Protein AF-A0A7E6DP04-F1 (afdb_monomer_lite)

pLDDT: mean 81.35, std 13.86, range [34.22, 95.88]

Foldseek 3Di:
DDDPQFADFCDPLNLVLLVVLLVVLVCCCVPPNLVPPDPVCNVVVVVLVVVLVVLSVVLVVCSVVVVGGTNNVSVVSVVCSQPVPPGPNDPPPVVVSVVSSCVSSVVPVPD

Sequence (111 aa):
MESEVLVKQMDPGRKLKCEFLLLKVYHHLESNIFPNIPHGIYVTKASQYLGKLRKLDIIKKKLIKDNYCKVQDFMEAMNKFFHDPRREKLHLNQREFMENSKKVFAIQETN

Radius of gyration: 15.03 Å; chains: 1; bounding box: 41×28×41 Å

Structure (mmCIF, N/CA/C/O backbone):
data_AF-A0A7E6DP04-F1
#
_entry.id   AF-A0A7E6DP04-F1
#
loop_
_atom_site.group_PDB
_atom_site.id
_atom_site.type_symbol
_atom_site.label_atom_id
_atom_site.label_alt_id
_atom_site.label_comp_id
_atom_site.label_asym_id
_atom_site.label_entity_id
_atom_site.label_seq_id
_atom_site.pdbx_PDB_ins_code
_atom_site.Cartn_x
_atom_site.Cartn_y
_atom_site.Cartn_z
_atom_site.occupancy
_atom_site.B_iso_or_equiv
_atom_site.auth_seq_id
_atom_site.auth_comp_id
_atom_site.auth_asym_id
_atom_site.auth_atom_id
_atom_site.pdbx_PDB_model_num
ATOM 1 N N . MET A 1 1 ? -0.387 18.874 8.336 1.00 43.97 1 MET A N 1
ATOM 2 C CA . MET A 1 1 ? -1.671 18.248 7.953 1.00 43.97 1 MET A CA 1
ATOM 3 C C . MET A 1 1 ? -1.967 17.177 8.988 1.00 43.97 1 MET A C 1
ATOM 5 O O . MET A 1 1 ? -1.720 16.003 8.758 1.00 43.97 1 MET A O 1
ATOM 9 N N . GLU A 1 2 ? -2.398 17.619 10.163 1.00 39.75 2 GLU A N 1
ATOM 10 C CA . GLU A 1 2 ? -2.791 16.765 11.281 1.00 39.75 2 GLU A CA 1
ATOM 11 C C . GLU A 1 2 ? -4.314 16.679 11.232 1.00 39.75 2 GLU A C 1
ATOM 13 O O . GLU A 1 2 ? -5.013 17.606 11.616 1.00 39.75 2 GLU A O 1
ATOM 18 N N . SER A 1 3 ? -4.831 15.629 10.599 1.00 55.81 3 SER A N 1
ATOM 19 C CA . SER A 1 3 ? -6.267 15.352 10.560 1.00 55.81 3 SER A CA 1
ATOM 20 C C . SER A 1 3 ? -6.570 14.343 11.662 1.00 55.81 3 SER A C 1
ATOM 22 O O . SER A 1 3 ? -5.901 13.309 11.724 1.00 55.81 3 SER A O 1
ATOM 24 N N . GLU A 1 4 ? -7.574 14.618 12.501 1.00 56.50 4 GLU A N 1
ATOM 25 C CA . GLU A 1 4 ? -8.061 13.737 13.581 1.00 56.50 4 GLU A CA 1
ATOM 26 C C . GLU A 1 4 ? -8.292 12.286 13.133 1.00 56.50 4 GLU A C 1
ATOM 28 O O . GLU A 1 4 ? -8.192 11.355 13.928 1.00 56.50 4 GLU A O 1
ATOM 33 N N . VAL A 1 5 ? -8.551 12.068 11.841 1.00 58.44 5 VAL A N 1
ATOM 34 C CA . VAL A 1 5 ? -8.697 10.748 11.219 1.00 58.44 5 VAL A CA 1
ATOM 35 C C . VAL A 1 5 ? -7.452 9.870 11.389 1.00 58.44 5 VAL A C 1
ATOM 37 O O . VAL A 1 5 ? -7.585 8.658 11.543 1.00 58.44 5 VAL A O 1
ATOM 40 N N . LEU A 1 6 ? -6.248 10.450 11.372 1.00 60.56 6 LEU A N 1
ATOM 41 C CA . LEU A 1 6 ? -4.995 9.690 11.407 1.00 60.56 6 LEU A CA 1
ATOM 42 C C . LEU A 1 6 ? -4.766 9.032 12.776 1.00 60.56 6 LEU A C 1
ATOM 44 O O . LEU A 1 6 ? -4.272 7.910 12.837 1.00 60.56 6 LEU A O 1
ATOM 48 N N . VAL A 1 7 ? -5.196 9.668 13.869 1.00 69.38 7 VAL A N 1
ATOM 49 C CA . VAL A 1 7 ? -4.953 9.174 15.239 1.00 69.38 7 VAL A CA 1
ATOM 50 C C . VAL A 1 7 ? -5.915 8.036 15.628 1.00 69.38 7 VAL A C 1
ATOM 52 O O . VAL A 1 7 ? -5.726 7.371 16.649 1.00 69.38 7 VAL A O 1
ATOM 55 N N . LYS A 1 8 ? -6.936 7.770 14.804 1.00 80.25 8 LYS A N 1
ATOM 56 C CA . LYS A 1 8 ? -7.973 6.773 15.081 1.00 80.25 8 LYS A CA 1
ATOM 57 C C . LYS A 1 8 ? -7.420 5.338 15.040 1.00 80.25 8 LYS A C 1
ATOM 59 O O . LYS A 1 8 ? -6.596 4.984 14.191 1.00 80.25 8 LYS A O 1
ATOM 64 N N . GLN A 1 9 ? -7.915 4.510 15.963 1.00 88.19 9 GLN A N 1
ATOM 65 C CA . GLN A 1 9 ? -7.626 3.072 16.034 1.00 88.19 9 GLN A CA 1
ATOM 66 C C . GLN A 1 9 ? -8.048 2.366 14.743 1.00 88.19 9 GLN A C 1
ATOM 68 O O . GLN A 1 9 ? -9.028 2.762 14.111 1.00 88.19 9 GLN A O 1
ATOM 73 N N . MET A 1 10 ? -7.330 1.318 14.363 1.00 90.38 10 MET A N 1
ATOM 74 C CA . MET A 1 10 ? -7.615 0.523 13.172 1.00 90.38 10 MET A CA 1
ATOM 75 C C . MET A 1 10 ? -8.777 -0.453 13.425 1.00 90.38 10 MET A C 1
ATOM 77 O O . MET A 1 10 ? -8.575 -1.645 13.627 1.00 90.38 10 MET A O 1
ATOM 81 N N . ASP A 1 11 ? -10.011 0.053 13.432 1.00 89.12 11 ASP A N 1
ATOM 82 C CA . ASP A 1 11 ? -11.208 -0.798 13.434 1.00 89.12 11 ASP A CA 1
ATOM 83 C C . ASP A 1 11 ? -11.430 -1.456 12.053 1.00 89.12 11 ASP A C 1
ATOM 85 O O . ASP A 1 11 ? -10.842 -1.008 11.061 1.00 89.12 11 ASP A O 1
ATOM 89 N N . PRO A 1 12 ? -12.296 -2.483 11.938 1.00 90.31 12 PRO A N 1
ATOM 90 C CA . PRO A 1 12 ? -12.520 -3.193 10.677 1.00 90.31 12 PRO A CA 1
ATOM 91 C C . PRO A 1 12 ? -12.915 -2.293 9.495 1.00 90.31 12 PRO A C 1
ATOM 93 O O . PRO A 1 12 ? -12.462 -2.516 8.372 1.00 90.31 12 PRO A O 1
ATOM 96 N N . GLY A 1 13 ? -13.708 -1.242 9.726 1.00 90.12 13 GLY A N 1
ATOM 97 C CA . GLY A 1 13 ? -14.114 -0.305 8.678 1.00 90.12 13 GLY A CA 1
ATOM 98 C C . GLY A 1 13 ? -12.948 0.553 8.186 1.00 90.12 13 GLY A C 1
ATOM 99 O O . GLY A 1 13 ? -12.785 0.768 6.983 1.00 90.12 13 GLY A O 1
ATOM 100 N N . ARG A 1 14 ? -12.085 1.011 9.099 1.00 90.12 14 ARG A N 1
ATOM 101 C CA . ARG A 1 14 ? -10.854 1.736 8.737 1.00 90.12 14 ARG A CA 1
ATOM 102 C C . ARG A 1 14 ? -9.814 0.822 8.095 1.00 90.12 14 ARG A C 1
ATOM 104 O O . ARG A 1 14 ? -9.176 1.247 7.132 1.00 90.12 14 ARG A O 1
ATOM 111 N N . LYS A 1 15 ? -9.695 -0.429 8.545 1.00 91.88 15 LYS A N 1
ATOM 112 C CA . LYS A 1 15 ? -8.841 -1.441 7.910 1.00 91.88 15 LYS A CA 1
ATOM 113 C C . LYS A 1 15 ? -9.231 -1.635 6.447 1.00 91.88 15 LYS A C 1
ATOM 115 O O . LYS A 1 15 ? -8.370 -1.503 5.582 1.00 91.88 15 LYS A O 1
ATOM 120 N N . LEU A 1 16 ? -10.522 -1.818 6.160 1.00 92.12 16 LEU A N 1
ATOM 121 C CA . LEU A 1 16 ? -11.023 -1.962 4.790 1.00 92.12 16 LEU A CA 1
ATOM 122 C C . LEU A 1 16 ? -10.687 -0.741 3.916 1.00 92.12 16 LEU A C 1
ATOM 124 O O . LEU A 1 16 ? -10.289 -0.875 2.759 1.00 92.12 16 LEU A O 1
ATOM 128 N N . LYS A 1 17 ? -10.782 0.471 4.474 1.00 91.31 17 LYS A N 1
ATOM 129 C CA . LYS A 1 17 ? -10.362 1.704 3.789 1.00 91.31 17 LYS A CA 1
ATOM 130 C C . LYS A 1 17 ? -8.863 1.714 3.480 1.00 91.31 17 LYS A C 1
ATOM 132 O O . LYS A 1 17 ? -8.475 2.080 2.371 1.00 91.31 17 LYS A O 1
ATOM 137 N N . CYS A 1 18 ? -8.019 1.299 4.423 1.00 92.69 18 CYS A N 1
ATOM 138 C CA . CYS A 1 18 ? -6.579 1.152 4.201 1.00 92.69 18 CYS A CA 1
ATOM 139 C C . CYS A 1 18 ? -6.268 0.086 3.137 1.00 92.69 18 CYS A C 1
ATOM 141 O O . CYS A 1 18 ? -5.420 0.320 2.275 1.00 92.69 18 CYS A O 1
ATOM 143 N N . GLU A 1 19 ? -6.974 -1.046 3.148 1.00 93.62 19 GLU A N 1
ATOM 144 C CA . GLU A 1 19 ? -6.845 -2.108 2.141 1.00 93.62 19 GLU A CA 1
ATOM 145 C C . GLU A 1 19 ? -7.227 -1.597 0.750 1.00 93.62 19 GLU A C 1
ATOM 147 O O . GLU A 1 19 ? -6.494 -1.811 -0.215 1.00 93.62 19 GLU A O 1
ATOM 152 N N . PHE A 1 20 ? -8.317 -0.836 0.653 1.00 91.81 20 PHE A N 1
ATOM 153 C CA . PHE A 1 20 ? -8.747 -0.205 -0.590 1.00 91.81 20 PHE A CA 1
ATOM 154 C C . PHE A 1 20 ? -7.724 0.814 -1.115 1.00 91.81 20 PHE A C 1
ATOM 156 O O . PHE A 1 20 ? -7.400 0.823 -2.304 1.00 91.81 20 PHE A O 1
ATOM 163 N N . LEU A 1 21 ? -7.163 1.654 -0.240 1.00 91.50 21 LEU A N 1
ATOM 164 C CA . LEU A 1 21 ? -6.102 2.594 -0.615 1.00 91.50 21 LEU A CA 1
ATOM 165 C C . LEU A 1 21 ? -4.849 1.870 -1.113 1.00 91.50 21 LEU A C 1
ATOM 167 O O . LEU A 1 21 ? -4.240 2.296 -2.095 1.00 91.50 21 LEU A O 1
ATOM 171 N N . LEU A 1 22 ? -4.479 0.769 -0.461 1.00 92.75 22 LEU A N 1
ATOM 172 C CA . LEU A 1 22 ? -3.360 -0.066 -0.876 1.00 92.75 22 LEU A CA 1
ATOM 173 C C . LEU A 1 22 ? -3.618 -0.701 -2.251 1.00 92.75 22 LEU A C 1
ATOM 175 O O . LEU A 1 22 ? -2.734 -0.683 -3.107 1.00 92.75 22 LEU A O 1
ATOM 179 N N . LEU A 1 23 ? -4.835 -1.198 -2.491 1.00 92.31 23 LEU A N 1
ATOM 180 C CA . LEU A 1 23 ? -5.245 -1.769 -3.773 1.00 92.31 23 LEU A CA 1
ATOM 181 C C . LEU A 1 23 ? -5.138 -0.755 -4.917 1.00 92.31 23 LEU A C 1
ATOM 183 O O . LEU A 1 23 ? -4.634 -1.106 -5.980 1.00 92.31 23 LEU A O 1
ATOM 187 N N . LYS A 1 24 ? -5.524 0.512 -4.705 1.00 89.44 24 LYS A N 1
ATOM 188 C CA . LYS A 1 24 ? -5.353 1.562 -5.727 1.00 89.44 24 LYS A CA 1
ATOM 189 C C . LYS A 1 24 ? -3.894 1.731 -6.160 1.00 89.44 24 LYS A C 1
ATOM 191 O O . LYS A 1 24 ? -3.627 1.966 -7.335 1.00 89.44 24 LYS A O 1
ATOM 196 N N . VAL A 1 25 ? -2.948 1.589 -5.231 1.00 89.25 25 VAL A N 1
ATOM 197 C CA . VAL A 1 25 ? -1.513 1.680 -5.542 1.00 89.25 25 VAL A CA 1
ATOM 198 C C . VAL A 1 25 ? -1.047 0.479 -6.364 1.00 89.25 25 VAL A C 1
ATOM 200 O O . VAL A 1 25 ? -0.327 0.671 -7.343 1.00 89.25 25 VAL A O 1
ATOM 203 N N . TYR A 1 26 ? -1.481 -0.738 -6.016 1.00 89.50 26 TYR A N 1
ATOM 204 C CA . TYR A 1 26 ? -1.224 -1.928 -6.839 1.00 89.50 26 TYR A CA 1
ATOM 205 C C . TYR A 1 26 ? -1.804 -1.771 -8.245 1.00 89.50 26 TYR A C 1
ATOM 207 O O . TYR A 1 26 ? -1.086 -1.949 -9.224 1.00 89.50 26 TYR A O 1
ATOM 215 N N . HIS A 1 27 ? -3.062 -1.340 -8.345 1.00 88.38 27 HIS A N 1
ATOM 216 C CA . HIS A 1 27 ? -3.735 -1.135 -9.622 1.00 88.38 27 HIS A CA 1
ATOM 217 C C . HIS A 1 27 ? -2.998 -0.132 -10.519 1.00 88.38 27 HIS A C 1
ATOM 219 O O . HIS A 1 27 ? -2.825 -0.397 -11.705 1.00 88.38 27 HIS A O 1
ATOM 225 N N . HIS A 1 28 ? -2.509 0.988 -9.970 1.00 85.06 28 HIS A N 1
ATOM 226 C CA . HIS A 1 28 ? -1.718 1.955 -10.743 1.00 85.06 28 HIS A CA 1
ATOM 227 C C . HIS A 1 28 ? -0.403 1.358 -11.247 1.00 85.06 28 HIS A C 1
ATOM 229 O O . HIS A 1 28 ? 0.000 1.601 -12.382 1.00 85.06 28 HIS A O 1
ATOM 235 N N . LEU A 1 29 ? 0.276 0.558 -10.423 1.00 84.56 29 LEU A N 1
ATOM 236 C CA . LEU A 1 29 ? 1.493 -0.130 -10.847 1.00 84.56 29 LEU A CA 1
ATOM 237 C C . LEU A 1 29 ? 1.207 -1.102 -11.999 1.00 84.56 29 LEU A C 1
ATOM 239 O O . LEU A 1 29 ? 1.894 -1.053 -13.018 1.00 84.56 29 LEU A O 1
ATOM 243 N N . GLU A 1 30 ? 0.187 -1.942 -11.850 1.00 87.06 30 GLU A N 1
ATOM 244 C CA . GLU A 1 30 ? -0.175 -2.993 -12.808 1.00 87.06 30 GLU A CA 1
ATOM 245 C C . GLU A 1 30 ? -0.782 -2.458 -14.104 1.00 87.06 30 GLU A C 1
ATOM 247 O O . GLU A 1 30 ? -0.464 -2.971 -15.170 1.00 87.06 30 GLU A O 1
ATOM 252 N N . SER A 1 31 ? -1.611 -1.417 -14.028 1.00 86.94 31 SER A N 1
ATOM 253 C CA . SER A 1 31 ? -2.378 -0.923 -15.181 1.00 86.94 31 SER A CA 1
ATOM 254 C C . SER A 1 31 ? -1.701 0.246 -15.889 1.00 86.94 31 SER A C 1
ATOM 256 O O . SER A 1 31 ? -1.858 0.395 -17.096 1.00 86.94 31 SER A O 1
ATOM 258 N N . ASN A 1 32 ? -0.922 1.061 -15.164 1.00 84.69 32 ASN A N 1
ATOM 259 C CA . ASN A 1 32 ? -0.311 2.269 -15.725 1.00 84.69 32 ASN A CA 1
ATOM 260 C C . ASN A 1 32 ? 1.213 2.193 -15.813 1.00 84.69 32 ASN A C 1
ATOM 262 O O . ASN A 1 32 ? 1.779 2.737 -16.753 1.00 84.69 32 ASN A O 1
ATOM 266 N N . ILE A 1 33 ? 1.909 1.567 -14.860 1.00 85.00 33 ILE A N 1
ATOM 267 C CA . ILE A 1 33 ? 3.379 1.566 -14.880 1.00 85.00 33 ILE A CA 1
ATOM 268 C C . ILE A 1 33 ? 3.915 0.421 -15.733 1.00 85.00 33 ILE A C 1
ATOM 270 O O . ILE A 1 33 ? 4.560 0.695 -16.739 1.00 85.00 33 ILE A O 1
ATOM 274 N N . PHE A 1 34 ? 3.652 -0.838 -15.367 1.00 86.31 34 PHE A N 1
ATOM 275 C CA . PHE A 1 34 ? 4.238 -1.998 -16.053 1.00 86.31 34 PHE A CA 1
ATOM 276 C C . PHE A 1 34 ? 3.942 -2.062 -17.562 1.00 86.31 34 PHE A C 1
ATOM 278 O O . PHE A 1 34 ? 4.892 -2.292 -18.313 1.00 86.31 34 PHE A O 1
ATOM 285 N N . PRO A 1 35 ? 2.706 -1.808 -18.038 1.00 89.38 35 PRO A N 1
ATOM 286 C CA . PRO A 1 35 ? 2.392 -1.877 -19.467 1.00 89.38 35 PRO A CA 1
ATOM 287 C C . PRO A 1 35 ? 3.070 -0.779 -20.294 1.00 89.38 35 PRO A C 1
ATOM 289 O O . PRO A 1 35 ? 3.322 -0.971 -21.478 1.00 89.38 35 PRO A O 1
ATOM 292 N N . ASN A 1 36 ? 3.395 0.359 -19.672 1.00 88.44 36 ASN A N 1
ATOM 293 C CA . ASN A 1 36 ? 3.989 1.515 -20.345 1.00 88.44 36 ASN A CA 1
ATOM 294 C C . ASN A 1 36 ? 5.526 1.532 -20.284 1.00 88.44 36 ASN A C 1
ATOM 296 O O . ASN A 1 36 ? 6.153 2.506 -20.703 1.00 88.44 36 ASN A O 1
ATOM 300 N N . ILE A 1 37 ? 6.162 0.477 -19.763 1.00 88.19 37 ILE A N 1
ATOM 301 C CA . ILE A 1 37 ? 7.621 0.357 -19.790 1.00 88.19 37 ILE A CA 1
ATOM 302 C C . ILE A 1 37 ? 8.068 0.014 -21.222 1.00 88.19 37 ILE A C 1
ATOM 304 O O . ILE A 1 37 ? 7.643 -1.012 -21.755 1.00 88.19 37 ILE A O 1
ATOM 308 N N . PRO A 1 38 ? 8.978 0.791 -21.840 1.00 90.88 38 PRO A N 1
ATOM 309 C CA . PRO A 1 38 ? 9.476 0.474 -23.174 1.00 90.88 38 PRO A CA 1
ATOM 310 C C . PRO A 1 38 ? 10.183 -0.885 -23.215 1.00 90.88 38 PRO A C 1
ATOM 312 O O . PRO A 1 38 ? 11.034 -1.178 -22.370 1.00 90.88 38 PRO A O 1
ATOM 315 N N . HIS A 1 39 ? 9.886 -1.684 -24.243 1.00 91.44 39 HIS A N 1
ATOM 316 C CA . HIS A 1 39 ? 10.363 -3.065 -24.365 1.00 91.44 39 HIS A CA 1
ATOM 317 C C . HIS A 1 39 ? 11.891 -3.197 -24.228 1.00 91.44 39 HIS A C 1
ATOM 319 O O . HIS A 1 39 ? 12.377 -4.043 -23.481 1.00 91.44 39 HIS A O 1
ATOM 325 N N . GLY A 1 40 ? 12.660 -2.308 -24.870 1.00 94.38 40 GLY A N 1
ATOM 326 C CA . GLY A 1 40 ? 14.130 -2.352 -24.866 1.00 94.38 40 GLY A CA 1
ATOM 327 C C . GLY A 1 40 ? 14.791 -2.178 -23.492 1.00 94.38 40 GLY A C 1
ATOM 328 O O . GLY A 1 40 ? 15.948 -2.546 -23.324 1.00 94.38 40 GLY A O 1
ATOM 329 N N . ILE A 1 41 ? 14.068 -1.653 -22.497 1.00 90.94 41 ILE A N 1
ATOM 330 C CA . ILE A 1 41 ? 14.567 -1.469 -21.124 1.00 90.94 41 ILE A CA 1
ATOM 331 C C . ILE A 1 41 ? 13.708 -2.199 -20.084 1.00 90.94 41 ILE A C 1
ATOM 333 O O . ILE A 1 41 ? 13.863 -1.960 -18.880 1.00 90.94 41 ILE A O 1
ATOM 337 N N . TYR A 1 42 ? 12.808 -3.083 -20.531 1.00 89.50 42 TYR A N 1
ATOM 338 C CA . TYR A 1 42 ? 11.783 -3.684 -19.683 1.00 89.50 42 TYR A CA 1
ATOM 339 C C . TYR A 1 42 ? 12.376 -4.421 -18.487 1.00 89.50 42 TYR A C 1
ATOM 341 O O . TYR A 1 42 ? 12.024 -4.119 -17.352 1.00 89.50 42 TYR A O 1
ATOM 349 N N . VAL A 1 43 ? 13.332 -5.325 -18.714 1.00 89.00 43 VAL A N 1
ATOM 350 C CA . VAL A 1 43 ? 13.947 -6.140 -17.651 1.00 89.00 43 VAL A CA 1
ATOM 351 C C . VAL A 1 43 ? 14.576 -5.264 -16.564 1.00 89.00 43 VAL A C 1
ATOM 353 O O . VAL A 1 43 ? 14.364 -5.498 -15.371 1.00 89.00 43 VAL A O 1
ATOM 356 N N . THR A 1 44 ? 15.298 -4.215 -16.961 1.00 88.12 44 THR A N 1
ATOM 357 C CA . THR A 1 44 ? 15.961 -3.286 -16.038 1.00 88.12 44 THR A CA 1
ATOM 358 C C . THR A 1 44 ? 14.941 -2.514 -15.203 1.00 88.12 44 THR A C 1
ATOM 360 O O . THR A 1 44 ? 15.024 -2.505 -13.972 1.00 88.12 44 THR A O 1
ATOM 363 N N . LYS A 1 45 ? 13.938 -1.908 -15.849 1.00 84.88 45 LYS A N 1
ATOM 364 C CA . LYS A 1 45 ? 12.894 -1.121 -15.173 1.00 84.88 45 LYS A CA 1
ATOM 365 C C . LYS A 1 45 ? 11.986 -1.994 -14.306 1.00 84.88 45 LYS A C 1
ATOM 367 O O . LYS A 1 45 ? 11.744 -1.670 -13.144 1.00 84.88 45 LYS A O 1
ATOM 372 N N . ALA A 1 46 ? 11.548 -3.143 -14.814 1.00 84.75 46 ALA A N 1
ATOM 373 C CA . ALA A 1 46 ? 10.729 -4.097 -14.074 1.00 84.75 46 ALA A CA 1
ATOM 374 C C . ALA A 1 46 ? 11.455 -4.602 -12.817 1.00 84.75 46 ALA A C 1
ATOM 376 O O . ALA A 1 46 ? 10.855 -4.653 -11.745 1.00 84.75 46 ALA A O 1
ATOM 377 N N . SER A 1 47 ? 12.763 -4.874 -12.898 1.00 85.12 47 SER A N 1
ATOM 378 C CA . SER A 1 47 ? 13.577 -5.267 -11.735 1.00 85.12 47 SER A CA 1
ATOM 379 C C . SER A 1 47 ? 13.651 -4.169 -10.666 1.00 85.12 47 SER A C 1
ATOM 381 O O . SER A 1 47 ? 13.586 -4.447 -9.463 1.00 85.12 47 SER A O 1
ATOM 383 N N . GLN A 1 48 ? 13.734 -2.901 -11.077 1.00 82.19 48 GLN A N 1
ATOM 384 C CA . GLN A 1 48 ? 13.690 -1.765 -10.153 1.00 82.19 48 GLN A CA 1
ATOM 385 C C . GLN A 1 48 ? 12.323 -1.659 -9.458 1.00 82.19 48 GLN A C 1
ATOM 387 O O . GLN A 1 48 ? 12.273 -1.481 -8.231 1.00 82.19 48 GLN A O 1
ATOM 392 N N . TYR A 1 49 ? 11.230 -1.831 -10.213 1.00 81.50 49 TYR A N 1
ATOM 393 C CA . TYR A 1 49 ? 9.861 -1.821 -9.688 1.00 81.50 49 TYR A CA 1
ATOM 394 C C . TYR A 1 49 ? 9.547 -3.025 -8.802 1.00 81.50 49 TYR A C 1
ATOM 396 O O . TYR A 1 49 ? 8.863 -2.862 -7.793 1.00 81.50 49 TYR A O 1
ATOM 404 N N . LEU A 1 50 ? 10.125 -4.197 -9.074 1.00 83.50 50 LEU A N 1
ATOM 405 C CA . LEU A 1 50 ? 9.956 -5.391 -8.247 1.00 83.50 50 LEU A CA 1
ATOM 406 C C . LEU A 1 50 ? 10.403 -5.150 -6.801 1.00 83.50 50 LEU A C 1
ATOM 408 O O . LEU A 1 50 ? 9.737 -5.561 -5.853 1.00 83.50 50 LEU A O 1
ATOM 412 N N . GLY A 1 51 ? 11.506 -4.427 -6.596 1.00 81.81 51 GLY A N 1
ATOM 413 C CA . GLY A 1 51 ? 11.931 -4.083 -5.239 1.00 81.81 51 GLY A CA 1
ATOM 414 C C . GLY A 1 51 ? 10.993 -3.097 -4.529 1.00 81.81 51 GLY A C 1
ATOM 415 O O .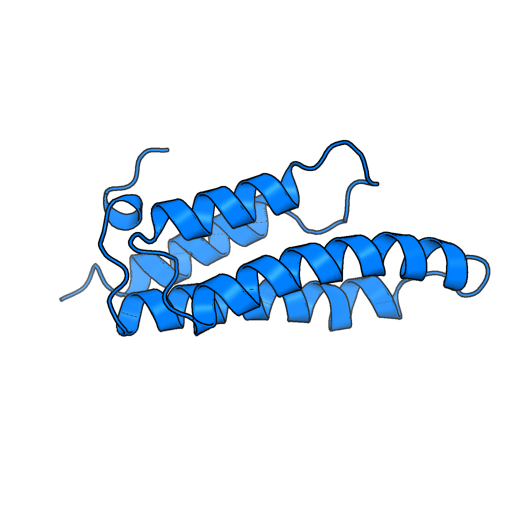 GLY A 1 51 ? 10.915 -3.125 -3.302 1.00 81.81 51 GLY A O 1
ATOM 416 N N . LYS A 1 52 ? 10.248 -2.264 -5.268 1.00 80.31 52 LYS A N 1
ATOM 417 C CA . LYS A 1 52 ? 9.184 -1.427 -4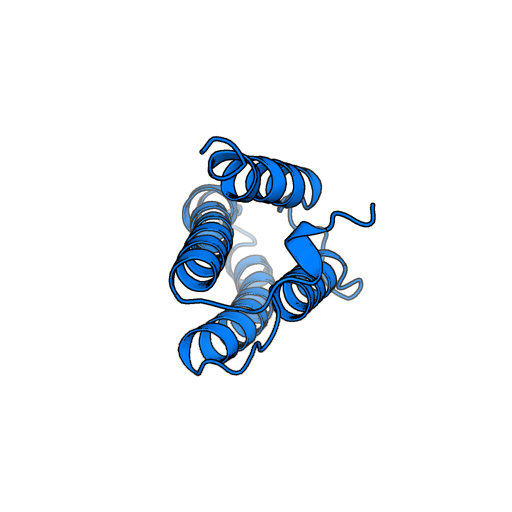.694 1.00 80.31 52 LYS A CA 1
ATOM 418 C C . LYS A 1 52 ? 7.930 -2.244 -4.388 1.00 80.31 52 LYS A C 1
ATOM 420 O O . LYS A 1 52 ? 7.399 -2.099 -3.289 1.00 80.31 52 LYS A O 1
ATOM 425 N N . LEU A 1 53 ? 7.540 -3.170 -5.266 1.00 86.69 53 LEU A N 1
ATOM 426 C CA . LEU A 1 53 ? 6.476 -4.136 -4.980 1.00 86.69 53 LEU A CA 1
ATOM 427 C C . LEU A 1 53 ? 6.764 -4.907 -3.691 1.00 86.69 53 LEU A C 1
ATOM 429 O O . LEU A 1 53 ? 5.903 -4.950 -2.827 1.00 86.69 53 LEU A O 1
ATOM 433 N N . ARG A 1 54 ? 7.994 -5.396 -3.474 1.00 89.25 54 ARG A N 1
ATOM 434 C CA . ARG A 1 54 ? 8.367 -6.078 -2.216 1.00 89.25 54 ARG A CA 1
ATOM 435 C C . ARG A 1 54 ? 8.103 -5.235 -0.962 1.00 89.25 54 ARG A C 1
ATOM 437 O O . ARG A 1 54 ? 7.695 -5.780 0.058 1.00 89.25 54 ARG A O 1
ATOM 444 N N . LYS A 1 55 ? 8.321 -3.916 -1.011 1.00 88.00 55 LYS A N 1
ATOM 445 C CA . LYS A 1 55 ? 8.011 -3.019 0.119 1.00 88.00 55 LYS A CA 1
ATOM 446 C C . LYS A 1 55 ? 6.511 -2.856 0.319 1.00 88.00 55 LYS A C 1
ATOM 448 O O . LYS A 1 55 ? 6.043 -2.914 1.453 1.00 88.00 55 LYS A O 1
ATOM 453 N N . LEU A 1 56 ? 5.773 -2.688 -0.775 1.00 91.19 56 LEU A N 1
ATOM 454 C CA . LEU A 1 56 ? 4.315 -2.631 -0.748 1.00 91.19 56 LEU A CA 1
ATOM 455 C C . LEU A 1 56 ? 3.719 -3.941 -0.203 1.00 91.19 56 LEU A C 1
ATOM 457 O O . LEU A 1 56 ? 2.741 -3.925 0.538 1.00 91.19 56 LEU A O 1
ATOM 461 N N . ASP A 1 57 ? 4.368 -5.067 -0.488 1.00 93.31 57 ASP A N 1
ATOM 462 C CA . ASP A 1 57 ? 3.983 -6.398 -0.028 1.00 93.31 57 ASP A CA 1
ATOM 463 C C . ASP A 1 57 ? 4.253 -6.591 1.475 1.00 93.31 57 ASP A C 1
ATOM 465 O O . ASP A 1 57 ? 3.474 -7.226 2.186 1.00 93.31 57 ASP A O 1
ATOM 469 N N . ILE A 1 58 ? 5.310 -5.967 2.008 1.00 94.44 58 ILE A N 1
ATOM 470 C CA . ILE A 1 58 ? 5.545 -5.884 3.459 1.00 94.44 58 ILE A CA 1
ATOM 471 C C . ILE A 1 58 ? 4.432 -5.075 4.138 1.00 94.44 58 ILE A C 1
ATOM 473 O O . ILE A 1 58 ? 3.923 -5.505 5.174 1.00 94.44 58 ILE A O 1
ATOM 477 N N . ILE A 1 59 ? 4.031 -3.936 3.562 1.00 94.62 59 ILE A N 1
ATOM 478 C CA . ILE A 1 59 ? 2.920 -3.119 4.081 1.00 94.62 59 ILE A CA 1
ATOM 479 C C . ILE A 1 59 ? 1.617 -3.927 4.048 1.00 94.62 59 ILE A C 1
ATOM 481 O O . ILE A 1 59 ? 0.932 -4.017 5.064 1.00 94.62 59 ILE A O 1
ATOM 485 N N . LYS A 1 60 ? 1.325 -4.598 2.927 1.00 95.69 60 LYS A N 1
ATOM 486 C CA . LYS A 1 60 ? 0.176 -5.504 2.770 1.00 95.69 60 LYS A CA 1
ATOM 487 C C . LYS A 1 60 ? 0.139 -6.569 3.862 1.00 95.69 60 LYS A C 1
ATOM 489 O O . LYS A 1 60 ? -0.876 -6.731 4.531 1.00 95.69 60 LYS A O 1
ATOM 494 N N . LYS A 1 61 ? 1.253 -7.273 4.081 1.00 95.88 61 LYS A N 1
ATOM 495 C CA . LYS A 1 61 ? 1.351 -8.321 5.110 1.00 95.88 61 LYS A CA 1
ATOM 496 C C . LYS A 1 61 ? 1.120 -7.771 6.514 1.00 95.88 61 LYS A C 1
ATO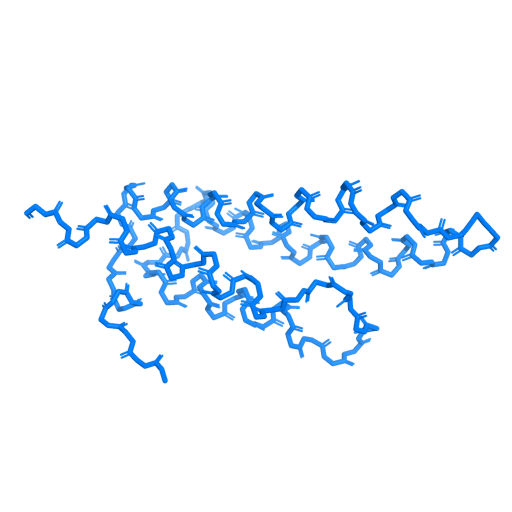M 498 O O . LYS A 1 61 ? 0.464 -8.438 7.306 1.00 95.88 61 LYS A O 1
ATOM 503 N N . LYS A 1 62 ? 1.643 -6.581 6.828 1.00 94.94 62 LYS A N 1
ATOM 504 C CA . LYS A 1 62 ? 1.400 -5.926 8.122 1.00 94.94 62 LYS A CA 1
ATOM 505 C C . LYS A 1 62 ? -0.068 -5.544 8.302 1.00 94.94 62 LYS A C 1
ATOM 507 O O . LYS A 1 62 ? -0.598 -5.759 9.383 1.00 94.94 62 LYS A O 1
ATOM 512 N N . LEU A 1 63 ? -0.714 -5.046 7.250 1.00 93.94 63 LEU A N 1
ATOM 513 C CA . LEU A 1 63 ? -2.129 -4.686 7.279 1.00 93.94 63 LEU A CA 1
ATOM 514 C C . LEU A 1 63 ? -3.028 -5.908 7.489 1.00 93.94 63 LEU A C 1
ATOM 516 O O . LEU A 1 63 ? -3.887 -5.883 8.360 1.00 93.94 63 LEU A O 1
ATOM 520 N N . ILE A 1 64 ? -2.782 -7.001 6.761 1.00 90.88 64 ILE A N 1
ATOM 521 C CA . ILE A 1 64 ? -3.572 -8.236 6.884 1.00 90.88 64 ILE A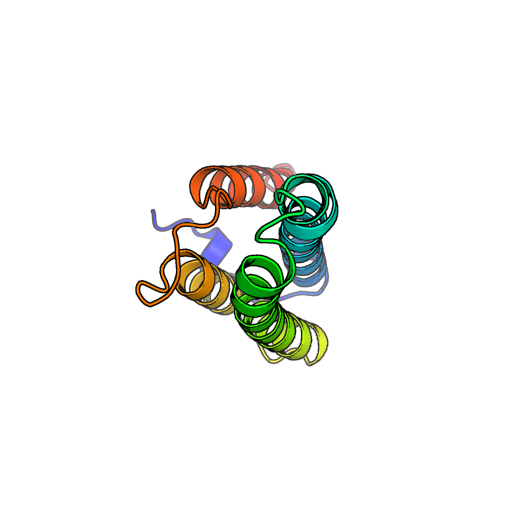 CA 1
ATOM 522 C C . ILE A 1 64 ? -3.422 -8.858 8.277 1.00 90.88 64 ILE A C 1
ATOM 524 O O . ILE A 1 64 ? -4.417 -9.298 8.842 1.00 90.88 64 ILE A O 1
ATOM 528 N N . LYS A 1 65 ? -2.201 -8.867 8.830 1.00 92.31 65 LYS A N 1
ATOM 529 C CA . LYS A 1 65 ? -1.884 -9.429 10.155 1.00 92.31 65 LYS A CA 1
ATOM 530 C C . LYS A 1 65 ? -2.288 -8.539 11.339 1.00 92.31 65 LYS A C 1
ATOM 532 O O . LYS A 1 65 ? -1.868 -8.829 12.450 1.00 92.31 65 LYS A O 1
ATOM 537 N N . ASP A 1 66 ? -3.020 -7.450 11.103 1.00 82.50 66 ASP A N 1
ATOM 538 C CA . ASP A 1 66 ? -3.437 -6.497 12.144 1.00 82.50 66 ASP A CA 1
ATOM 539 C C . ASP A 1 66 ? -2.267 -5.864 12.920 1.00 82.50 66 ASP A C 1
ATOM 541 O O . ASP A 1 66 ? -2.402 -5.419 14.054 1.00 82.50 66 ASP A O 1
ATOM 545 N N . ASN A 1 67 ? -1.102 -5.744 12.276 1.00 87.00 67 ASN A N 1
ATOM 546 C CA . ASN A 1 67 ? 0.098 -5.150 12.875 1.00 87.00 67 ASN A CA 1
ATOM 547 C C . ASN A 1 67 ? 0.116 -3.611 12.802 1.00 87.00 67 ASN A C 1
ATOM 549 O O . ASN A 1 67 ? 1.148 -2.995 13.078 1.00 87.00 67 ASN A O 1
ATOM 553 N N . TYR A 1 68 ? -0.985 -2.989 12.381 1.00 91.94 68 TYR A N 1
ATOM 554 C CA . TYR A 1 68 ? -1.176 -1.543 12.415 1.00 91.94 68 TYR A CA 1
ATOM 555 C C . TYR A 1 68 ? -2.282 -1.221 13.413 1.00 91.94 68 TYR A C 1
ATOM 557 O O . TYR A 1 68 ? -3.457 -1.376 13.098 1.00 91.94 68 TYR A O 1
ATOM 565 N N . CYS A 1 69 ? -1.903 -0.755 14.604 1.00 89.19 69 CYS A N 1
ATOM 566 C CA . CYS A 1 69 ? -2.863 -0.390 15.645 1.00 89.19 69 CYS A CA 1
ATOM 567 C C . CYS A 1 69 ? -3.631 0.888 15.280 1.00 89.19 69 CYS A C 1
ATOM 569 O O . CYS A 1 69 ? -4.802 1.026 15.622 1.00 89.19 69 CYS A O 1
ATOM 571 N N . LYS A 1 70 ? -2.997 1.828 14.563 1.00 90.94 70 LYS A N 1
ATOM 572 C CA . LYS A 1 70 ? -3.615 3.093 14.138 1.00 90.94 70 LYS A CA 1
ATOM 573 C C . LYS A 1 70 ? -3.535 3.290 12.629 1.00 90.94 70 LYS A C 1
ATOM 575 O O . LYS A 1 70 ? -2.598 2.836 11.971 1.00 90.94 70 LYS A O 1
ATOM 580 N N . VAL A 1 71 ? -4.481 4.059 12.085 1.00 89.50 71 VAL A N 1
ATOM 581 C CA . VAL A 1 71 ? -4.458 4.478 10.670 1.00 89.50 71 VAL A CA 1
ATOM 582 C C . VAL A 1 71 ? -3.179 5.260 10.348 1.00 89.50 71 VAL A C 1
ATOM 584 O O . VAL A 1 71 ? -2.590 5.061 9.286 1.00 89.50 71 VAL A O 1
ATOM 587 N N . GLN A 1 72 ? -2.701 6.097 11.274 1.00 88.62 72 GLN A N 1
ATOM 588 C CA . GLN A 1 72 ? -1.448 6.843 11.133 1.00 88.62 72 GLN A CA 1
ATOM 589 C C . GLN A 1 72 ? -0.244 5.942 10.851 1.00 88.62 72 GLN A C 1
ATOM 591 O O . GLN A 1 72 ? 0.558 6.289 9.990 1.00 88.62 72 GLN A O 1
ATOM 596 N N . ASP A 1 73 ? -0.140 4.779 11.498 1.00 91.69 73 ASP A N 1
ATOM 597 C CA . ASP A 1 73 ? 1.001 3.872 11.323 1.00 91.69 73 ASP A CA 1
ATOM 598 C C . ASP A 1 73 ? 1.055 3.319 9.886 1.00 91.69 73 ASP A C 1
ATOM 600 O O . ASP A 1 73 ? 2.119 3.238 9.261 1.00 91.69 73 ASP A O 1
ATOM 604 N N . PHE A 1 74 ? -0.114 2.984 9.328 1.00 93.00 74 PHE A N 1
ATOM 605 C CA . PHE A 1 74 ? -0.255 2.603 7.923 1.00 93.00 74 PHE A CA 1
ATOM 606 C C . PHE A 1 74 ? 0.085 3.776 6.994 1.00 93.00 74 PHE A C 1
ATOM 608 O O . PHE A 1 74 ? 0.855 3.615 6.045 1.00 93.00 74 PHE A O 1
ATOM 615 N N . MET A 1 75 ? -0.450 4.966 7.276 1.00 89.88 75 MET A N 1
ATOM 616 C CA . MET A 1 75 ? -0.224 6.158 6.455 1.00 89.88 75 MET A CA 1
ATOM 617 C C . MET A 1 75 ? 1.247 6.578 6.446 1.00 89.88 75 MET A C 1
ATOM 619 O O . MET A 1 75 ? 1.770 6.947 5.397 1.00 89.88 75 MET A O 1
ATOM 623 N N . GLU A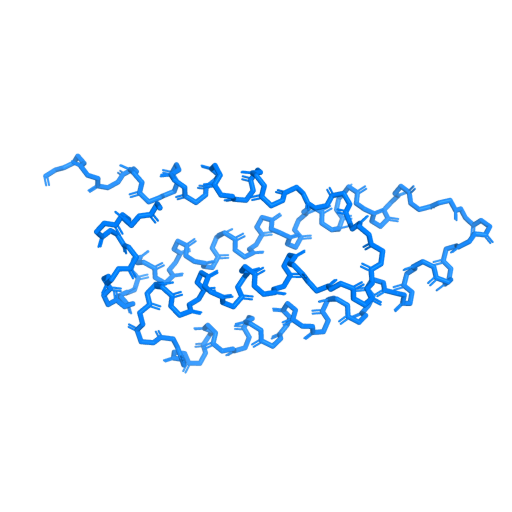 1 76 ? 1.950 6.457 7.570 1.00 89.81 76 GLU A N 1
ATOM 624 C CA . GLU A 1 76 ? 3.385 6.708 7.656 1.00 89.81 76 GLU A CA 1
ATOM 625 C C . GLU A 1 76 ? 4.183 5.668 6.856 1.00 89.81 76 GLU A C 1
ATOM 627 O O . GLU A 1 76 ? 5.130 6.021 6.148 1.00 89.81 76 GLU A O 1
ATOM 632 N N . ALA A 1 77 ? 3.786 4.391 6.902 1.00 92.31 77 ALA A N 1
ATOM 633 C CA . ALA A 1 77 ? 4.406 3.347 6.090 1.00 92.31 77 ALA A CA 1
ATOM 634 C C . ALA A 1 77 ? 4.231 3.609 4.583 1.00 92.31 77 ALA A C 1
ATOM 636 O O . ALA A 1 77 ? 5.198 3.499 3.824 1.00 92.31 77 ALA A O 1
ATOM 637 N N . MET A 1 78 ? 3.035 4.028 4.157 1.00 90.25 78 MET A N 1
ATOM 638 C CA . MET A 1 78 ? 2.772 4.450 2.777 1.00 90.25 78 MET A CA 1
ATOM 639 C C . MET A 1 78 ? 3.579 5.700 2.413 1.00 90.25 78 MET A C 1
ATOM 641 O O . MET A 1 78 ? 4.210 5.747 1.359 1.00 90.25 78 MET A O 1
ATOM 645 N N . ASN A 1 79 ? 3.657 6.685 3.308 1.00 87.00 79 ASN A N 1
ATOM 646 C CA . ASN A 1 79 ? 4.451 7.893 3.104 1.00 87.00 79 ASN A CA 1
ATOM 647 C C . ASN A 1 79 ? 5.943 7.575 2.905 1.00 87.00 79 ASN A C 1
ATOM 649 O O . ASN A 1 79 ? 6.572 8.106 1.990 1.00 87.00 79 ASN A O 1
ATOM 653 N N . LYS A 1 80 ? 6.500 6.659 3.707 1.00 87.38 80 LYS A N 1
ATOM 654 C CA . LYS A 1 80 ? 7.875 6.150 3.557 1.00 87.38 80 LYS A CA 1
ATOM 655 C C . LYS A 1 80 ? 8.073 5.398 2.239 1.00 87.38 80 LYS A C 1
ATOM 657 O O . LYS A 1 80 ? 9.152 5.471 1.656 1.00 87.38 80 LYS A O 1
ATOM 662 N N . PHE A 1 81 ? 7.052 4.688 1.757 1.00 87.31 81 PHE A N 1
ATOM 663 C CA . PHE A 1 81 ? 7.085 4.028 0.452 1.00 87.31 81 PHE A CA 1
ATOM 664 C C . PHE A 1 81 ? 7.186 5.037 -0.707 1.00 87.31 81 PHE A C 1
ATOM 666 O O . PHE A 1 81 ? 7.986 4.819 -1.618 1.00 87.31 81 PHE A O 1
ATOM 673 N N . PHE A 1 82 ? 6.452 6.155 -0.655 1.00 82.56 82 PHE A N 1
ATOM 674 C CA . PHE A 1 82 ? 6.522 7.196 -1.690 1.00 82.56 82 PHE A CA 1
ATOM 675 C C . PHE A 1 82 ? 7.819 8.020 -1.647 1.00 82.56 82 PHE A C 1
ATOM 677 O O . PHE A 1 82 ? 8.323 8.401 -2.701 1.00 82.56 82 PHE A O 1
ATOM 684 N N . HIS A 1 83 ? 8.383 8.258 -0.458 1.00 76.88 83 HIS A N 1
ATOM 685 C CA . HIS A 1 83 ? 9.566 9.108 -0.272 1.00 76.88 83 HIS A CA 1
ATOM 686 C C . HIS A 1 83 ? 10.919 8.389 -0.359 1.00 76.88 83 HIS A C 1
ATOM 688 O O . HIS A 1 83 ? 11.935 9.030 -0.118 1.00 76.88 83 HIS A O 1
ATOM 694 N N . ASP A 1 84 ? 10.981 7.087 -0.663 1.00 72.81 84 ASP A N 1
ATOM 695 C CA . ASP A 1 84 ? 12.259 6.359 -0.726 1.00 72.81 84 ASP A CA 1
ATOM 696 C C . ASP A 1 84 ? 13.199 6.962 -1.797 1.00 72.81 84 ASP A C 1
ATOM 698 O O . ASP A 1 84 ? 12.976 6.741 -2.992 1.00 72.81 84 ASP A O 1
ATOM 702 N N . PRO A 1 85 ? 14.271 7.683 -1.401 1.00 62.09 85 PRO A N 1
ATOM 703 C CA . PRO A 1 85 ? 15.094 8.474 -2.318 1.00 62.09 85 PRO A CA 1
ATOM 704 C C . PRO A 1 85 ? 16.042 7.605 -3.151 1.00 62.09 85 PRO A C 1
ATOM 706 O O . PRO A 1 85 ? 16.617 8.062 -4.133 1.00 62.09 85 PRO A O 1
ATOM 709 N N . ARG A 1 86 ? 16.210 6.330 -2.776 1.00 58.84 86 ARG A N 1
ATOM 710 C CA . ARG A 1 86 ? 17.160 5.403 -3.406 1.00 58.84 86 ARG A CA 1
ATOM 711 C C . ARG A 1 86 ? 16.698 4.867 -4.756 1.00 58.84 86 ARG A C 1
ATOM 713 O O . ARG A 1 86 ? 17.391 4.037 -5.339 1.00 58.84 86 ARG A O 1
ATOM 720 N N . ARG A 1 87 ? 15.501 5.226 -5.220 1.00 56.31 87 ARG A N 1
ATOM 721 C CA . ARG A 1 87 ? 14.904 4.623 -6.412 1.00 56.31 87 ARG A CA 1
ATOM 722 C C . ARG A 1 87 ? 14.104 5.658 -7.170 1.00 56.31 87 ARG A C 1
ATOM 724 O O . ARG A 1 87 ? 13.325 6.392 -6.573 1.00 56.31 87 ARG A O 1
ATOM 731 N N . GLU A 1 88 ? 14.306 5.650 -8.482 1.00 56.03 88 GLU A N 1
ATOM 732 C CA . GLU A 1 88 ? 13.660 6.480 -9.494 1.00 56.03 88 GLU A CA 1
ATOM 733 C C . GLU A 1 88 ? 12.241 6.904 -9.100 1.00 56.03 88 GLU A C 1
ATOM 735 O O . GLU A 1 88 ? 11.447 6.073 -8.623 1.00 56.03 88 GLU A O 1
ATOM 740 N N . LYS A 1 89 ? 11.949 8.203 -9.282 1.00 56.06 89 LYS A N 1
ATOM 741 C CA . LYS A 1 89 ? 10.618 8.783 -9.087 1.00 56.06 89 LYS A CA 1
ATOM 742 C C . LYS A 1 89 ? 9.644 7.925 -9.881 1.00 56.06 89 LYS A C 1
ATOM 744 O O . LYS A 1 89 ? 9.564 8.014 -11.100 1.00 56.06 89 LYS A O 1
ATOM 749 N N . LEU A 1 90 ? 8.935 7.044 -9.184 1.00 56.91 90 LEU A N 1
ATOM 750 C CA . LEU A 1 90 ? 7.781 6.412 -9.782 1.00 56.91 90 LEU A CA 1
ATOM 751 C C . LEU A 1 90 ? 6.846 7.566 -10.103 1.00 56.91 90 LEU A C 1
ATOM 753 O O . LEU A 1 90 ? 6.626 8.414 -9.240 1.00 56.91 90 LEU A O 1
ATOM 757 N N . HIS A 1 91 ? 6.224 7.549 -11.274 1.00 61.09 91 HIS A N 1
ATOM 758 C CA . HIS A 1 91 ? 5.022 8.345 -11.524 1.00 61.09 91 HIS A CA 1
ATOM 759 C C . HIS A 1 91 ? 3.832 7.832 -10.675 1.00 61.09 91 HIS A C 1
ATOM 761 O O . HIS A 1 91 ? 2.685 7.855 -11.099 1.00 61.09 91 HIS A O 1
ATOM 767 N N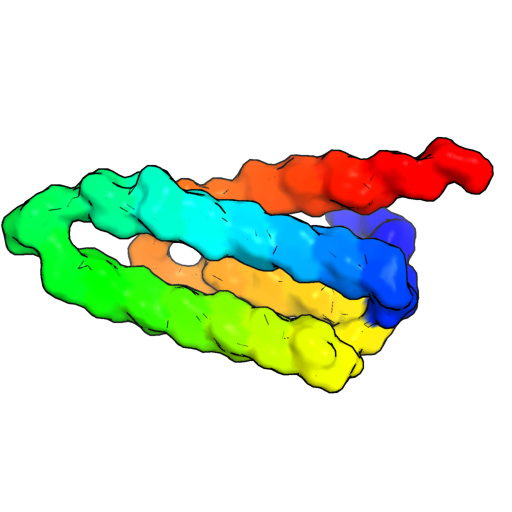 . LEU A 1 92 ? 4.108 7.308 -9.478 1.00 64.00 92 LEU A N 1
ATOM 768 C CA . LEU A 1 92 ? 3.165 7.129 -8.396 1.00 64.00 92 LEU A CA 1
ATOM 769 C C . LEU A 1 92 ? 3.074 8.477 -7.702 1.00 64.00 92 LEU A C 1
ATOM 771 O O . LEU A 1 92 ? 3.962 8.866 -6.939 1.00 64.00 92 LEU A O 1
ATOM 775 N N . ASN A 1 93 ? 2.019 9.214 -8.010 1.00 70.12 93 ASN A N 1
ATOM 776 C CA . ASN A 1 93 ? 1.860 10.548 -7.483 1.00 70.12 93 ASN A CA 1
ATOM 777 C C . ASN A 1 93 ? 1.369 10.442 -6.032 1.00 70.12 93 ASN A C 1
ATOM 779 O O . ASN A 1 93 ? 0.196 10.182 -5.778 1.00 70.12 93 ASN A O 1
ATOM 783 N N . GLN A 1 94 ? 2.261 10.638 -5.056 1.00 75.19 94 GLN A N 1
ATOM 784 C CA . GLN A 1 94 ? 1.893 10.675 -3.634 1.00 75.19 94 GLN A CA 1
ATOM 785 C C . GLN A 1 94 ? 0.725 11.641 -3.385 1.00 75.19 94 GLN A C 1
ATOM 787 O O . GLN A 1 94 ? -0.131 11.382 -2.545 1.00 75.19 94 GLN A O 1
ATOM 792 N N . ARG A 1 95 ? 0.658 12.737 -4.152 1.00 77.12 95 ARG A N 1
ATOM 793 C CA . ARG A 1 95 ? -0.458 13.685 -4.124 1.00 77.12 95 ARG A CA 1
ATOM 794 C C . ARG A 1 95 ? -1.797 13.006 -4.414 1.00 77.12 95 ARG A C 1
ATOM 796 O O . ARG A 1 95 ? -2.728 13.173 -3.638 1.00 77.12 95 ARG A O 1
ATOM 803 N N . GLU A 1 96 ? -1.865 12.197 -5.467 1.00 78.44 96 GLU A N 1
ATOM 804 C CA . GLU A 1 96 ? -3.069 11.449 -5.839 1.00 78.44 96 GLU A CA 1
ATOM 805 C C . GLU A 1 96 ? -3.441 10.421 -4.762 1.00 78.44 96 GLU A C 1
ATOM 807 O O . GLU A 1 96 ? -4.611 10.279 -4.407 1.00 78.44 96 GLU A O 1
ATOM 812 N N . PHE A 1 97 ? -2.453 9.738 -4.175 1.00 81.44 97 PHE A N 1
ATOM 813 C CA . PHE A 1 97 ? -2.695 8.860 -3.029 1.00 81.44 97 PHE A CA 1
ATOM 814 C C . PHE A 1 97 ? -3.278 9.631 -1.836 1.00 81.44 97 PHE A C 1
ATOM 816 O O . PHE A 1 97 ? -4.266 9.200 -1.246 1.00 81.44 97 PHE A O 1
ATOM 823 N N . MET A 1 98 ? -2.708 10.789 -1.499 1.00 77.81 98 MET A N 1
ATOM 824 C CA . MET A 1 98 ? -3.187 11.626 -0.399 1.00 77.81 98 MET A CA 1
ATOM 825 C C . MET A 1 98 ? -4.594 12.169 -0.664 1.00 77.81 98 MET A C 1
ATOM 827 O O . MET A 1 98 ? -5.417 12.192 0.247 1.00 77.81 98 MET A O 1
ATOM 831 N N . GLU A 1 99 ? -4.910 12.569 -1.895 1.00 82.44 99 GLU A N 1
ATOM 832 C CA . GLU A 1 99 ? -6.262 12.981 -2.291 1.00 82.44 99 GLU A CA 1
ATOM 833 C C . GLU A 1 99 ? -7.262 11.826 -2.189 1.00 82.44 99 GLU A C 1
ATOM 835 O O . GLU A 1 99 ? -8.342 11.993 -1.620 1.00 82.44 99 GLU A O 1
ATOM 840 N N . ASN A 1 100 ? -6.889 10.638 -2.670 1.00 80.56 100 ASN A N 1
ATOM 841 C CA . ASN A 1 100 ? -7.686 9.425 -2.515 1.00 80.56 100 ASN A CA 1
ATOM 842 C C . ASN A 1 100 ? -7.909 9.080 -1.040 1.00 80.56 100 ASN A C 1
ATOM 844 O O . ASN A 1 100 ? -9.030 8.759 -0.660 1.00 80.56 100 ASN A O 1
ATOM 848 N N . SER A 1 101 ? -6.878 9.204 -0.201 1.00 79.25 101 SER A N 1
ATOM 849 C CA . SER A 1 101 ? -6.991 9.012 1.244 1.00 79.25 101 SER A CA 1
ATOM 850 C C . SER A 1 101 ? -8.009 9.973 1.846 1.00 79.25 101 SER A C 1
ATOM 852 O O . SER A 1 101 ? -8.913 9.530 2.548 1.00 79.25 101 SER A O 1
ATOM 854 N N . LYS A 1 102 ? -7.916 11.277 1.550 1.00 81.69 102 LYS A N 1
ATOM 855 C CA . LYS A 1 102 ? -8.888 12.260 2.055 1.00 81.69 102 LYS A CA 1
ATOM 856 C C . LYS A 1 102 ? -10.312 11.886 1.652 1.00 81.69 102 LYS A C 1
ATOM 858 O O . LYS A 1 102 ? -11.179 11.857 2.512 1.00 81.69 102 LYS A O 1
ATOM 863 N N . LYS A 1 103 ? -10.541 11.530 0.383 1.00 83.12 103 LYS A N 1
ATOM 864 C CA . LYS A 1 103 ? -11.865 11.117 -0.114 1.00 83.12 103 LYS A CA 1
ATOM 865 C C . LYS A 1 103 ? -12.384 9.872 0.610 1.00 83.12 103 LYS A C 1
ATOM 867 O O . LYS A 1 103 ? -13.485 9.890 1.139 1.00 83.12 103 LYS A O 1
ATOM 872 N N . VAL A 1 104 ? -11.580 8.812 0.683 1.00 83.62 104 VAL A N 1
ATOM 873 C CA . VAL A 1 104 ? -11.966 7.534 1.307 1.00 83.62 104 VAL A CA 1
ATOM 874 C C . VAL A 1 104 ? -12.302 7.703 2.790 1.00 83.62 104 VAL A C 1
ATOM 876 O O . VAL A 1 104 ? -13.240 7.081 3.294 1.00 83.62 104 VAL A O 1
ATOM 879 N N . PHE A 1 105 ? -11.563 8.553 3.503 1.00 78.06 105 PHE A N 1
ATOM 880 C CA . PHE A 1 105 ? -11.821 8.790 4.918 1.00 78.06 105 PHE A CA 1
ATOM 881 C C . PHE A 1 105 ? -12.932 9.819 5.184 1.00 78.06 105 PHE A C 1
ATOM 883 O O . PHE A 1 105 ? -13.681 9.604 6.134 1.00 78.06 105 PHE A O 1
ATOM 890 N N . ALA A 1 106 ? -13.113 10.836 4.332 1.00 73.38 106 ALA A N 1
ATOM 891 C CA . ALA A 1 106 ? -14.165 11.854 4.462 1.00 73.38 106 ALA A CA 1
ATOM 892 C C . ALA A 1 106 ? -15.590 11.317 4.227 1.00 73.38 106 ALA A C 1
ATOM 894 O O . ALA A 1 106 ? -16.539 11.855 4.785 1.00 73.38 106 ALA A O 1
ATOM 895 N N . ILE A 1 107 ? -15.753 10.219 3.473 1.00 59.22 107 ILE A N 1
ATOM 896 C CA . ILE A 1 107 ? -17.061 9.584 3.188 1.00 59.22 107 ILE A CA 1
ATOM 897 C C . ILE A 1 107 ? -17.818 9.123 4.463 1.00 59.22 107 ILE A C 1
ATOM 899 O O . ILE A 1 107 ? -18.974 8.737 4.376 1.00 59.22 107 ILE A O 1
ATOM 903 N N . GLN A 1 108 ? -17.206 9.162 5.655 1.00 52.38 108 GLN A N 1
ATOM 904 C CA . GLN A 1 108 ? -17.849 8.763 6.920 1.00 52.38 108 GLN A CA 1
ATOM 905 C C . GLN A 1 108 ? -17.983 9.878 7.975 1.00 52.38 108 GLN A C 1
ATOM 907 O O . GLN A 1 108 ? -18.391 9.573 9.088 1.00 52.38 108 GLN A O 1
ATOM 912 N N . GLU A 1 109 ? -17.678 11.147 7.676 1.00 51.44 109 GLU A N 1
ATOM 913 C CA . GLU A 1 109 ? -18.005 12.260 8.602 1.00 51.44 109 GLU A CA 1
ATOM 914 C C . GLU A 1 109 ? -19.462 12.746 8.471 1.00 51.44 109 GLU A C 1
ATOM 916 O O . GLU A 1 109 ? -19.862 13.718 9.100 1.00 51.44 109 GLU A O 1
ATOM 921 N N . THR A 1 110 ? -20.276 12.054 7.674 1.00 44.03 110 THR A N 1
ATOM 922 C CA . THR A 1 110 ? -21.724 12.262 7.562 1.00 44.03 110 THR A CA 1
ATOM 923 C C . THR A 1 110 ? -22.446 11.056 8.155 1.00 44.03 110 THR A C 1
ATOM 925 O O . THR A 1 110 ? -22.668 10.071 7.454 1.00 44.03 110 THR A O 1
ATOM 928 N N . ASN A 1 111 ? -22.697 11.114 9.468 1.00 34.22 111 ASN A N 1
ATOM 929 C CA . ASN A 1 111 ? -23.841 10.544 10.201 1.00 34.22 111 ASN A CA 1
ATOM 930 C C . ASN A 1 111 ? -23.677 10.790 11.703 1.00 34.22 111 ASN A C 1
ATOM 932 O O . ASN A 1 111 ? -22.660 10.322 12.263 1.00 34.22 111 ASN A O 1
#

Organism: NCBI:txid89673

InterPro domains:
  IPR036427 Bromodomain-like superfamily [G3DSA:1.20.920.10] (1-110)
  IPR036427 Bromodomain-like superfamily [SSF47370] (9-84)
  IPR043563 Nuclear body protein Sp110/Sp140/Sp140L-like [PTHR46386] (2-110)

Secondary structure (DSSP, 8-state):
---TTTTSB--HHHHHHHHHHHHHHHHHIIIIIGGGS-GGGHHHHHHHHHHHHHHHHHHHHHHHTT--SBHHHHHHHHHHHHT-TTS---S--HHHHHHHHHHHHHTTS--